Protein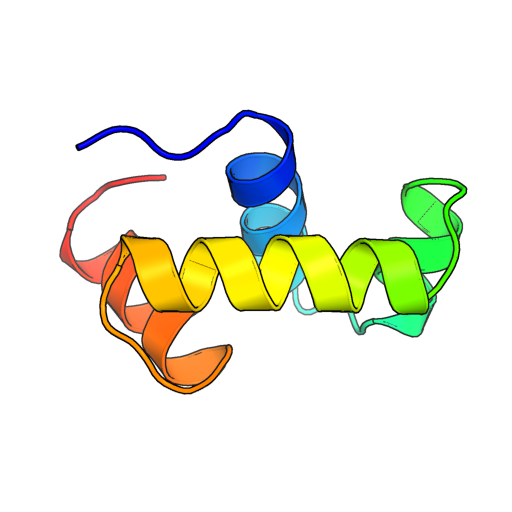 AF-A0A2S8ZHG8-F1 (afdb_monomer_lite)

Radius of gyration: 10.81 Å; chains: 1; bounding box: 27×21×24 Å

Sequence (63 aa):
MTL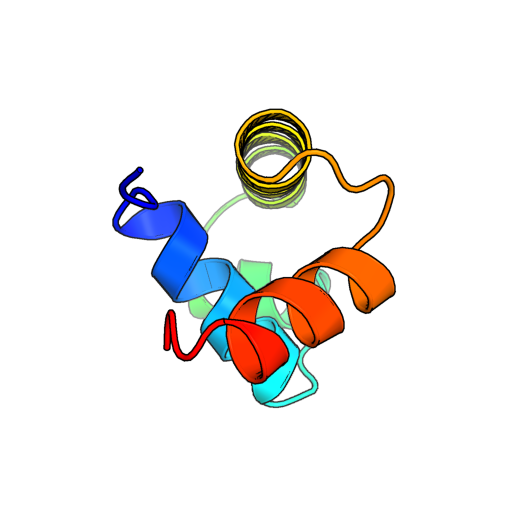KIREIEIIRLYLQGLTIEEIVEQLFVSPSTIKFHRSKLFERIGVKNIIEAISYVISNNLI

pLDDT: mean 95.25, std 5.28, range [60.44, 98.19]

Secondary structure (DSSP, 8-state):
----HHHHHHHHHHHTT--HHHHHHHHT--HHHHHHHHHHHHHHHT-SSHHHHHHHHHHTT--

Foldseek 3Di:
DAQDPVLVVLLVCVVVVDDLVRVCVVVVHDSVVSVVSQVVLCVVQVHDDSVVSNVSCVVVVVD

Structure (mmCIF, N/CA/C/O backbone):
data_AF-A0A2S8ZHG8-F1
#
_entry.id   AF-A0A2S8ZHG8-F1
#
loop_
_atom_site.group_PDB
_atom_site.id
_atom_site.type_symbol
_atom_site.label_atom_id
_atom_site.label_alt_id
_atom_site.label_comp_id
_atom_site.label_asym_id
_atom_site.label_entity_id
_atom_site.label_seq_id
_atom_site.pdbx_PDB_ins_code
_atom_site.Cartn_x
_atom_site.Cartn_y
_atom_site.Cartn_z
_atom_site.occupancy
_atom_site.B_iso_or_equiv
_atom_site.auth_seq_id
_atom_site.auth_comp_id
_atom_site.auth_asym_id
_atom_site.auth_atom_id
_atom_site.pdbx_PDB_model_num
ATOM 1 N N . MET A 1 1 ? -18.780 3.998 -1.410 1.00 60.44 1 MET A N 1
ATOM 2 C CA . MET A 1 1 ? -17.386 4.221 -1.852 1.00 60.44 1 MET A CA 1
ATOM 3 C C . MET A 1 1 ? -16.829 2.863 -2.248 1.00 60.44 1 MET A C 1
ATOM 5 O O . MET A 1 1 ? -16.989 1.944 -1.461 1.00 60.44 1 MET A O 1
ATOM 9 N N . THR A 1 2 ? -16.271 2.693 -3.449 1.00 83.50 2 THR A N 1
ATOM 10 C CA . THR A 1 2 ? -15.872 1.359 -3.943 1.00 83.50 2 THR A CA 1
ATOM 11 C C . THR A 1 2 ? -14.424 1.392 -4.413 1.00 83.50 2 THR A C 1
ATOM 13 O O . THR A 1 2 ? -14.073 2.222 -5.258 1.00 83.50 2 THR A O 1
ATOM 16 N N . LEU A 1 3 ? -13.591 0.517 -3.843 1.00 88.94 3 LEU A N 1
ATOM 17 C CA . LEU A 1 3 ? -12.213 0.307 -4.286 1.00 88.94 3 LEU A CA 1
ATOM 18 C C . LEU A 1 3 ? -12.204 -0.303 -5.692 1.00 88.94 3 LEU A C 1
ATOM 20 O O . LEU A 1 3 ? -13.082 -1.088 -6.054 1.00 88.94 3 LEU A O 1
ATOM 24 N N . LYS A 1 4 ? -11.220 0.065 -6.509 1.00 94.81 4 LYS A N 1
ATOM 25 C CA . LYS A 1 4 ? -11.029 -0.538 -7.832 1.00 94.81 4 LYS A CA 1
ATOM 26 C C . LYS A 1 4 ? -10.403 -1.923 -7.693 1.00 94.81 4 LYS A C 1
ATOM 28 O O . LYS A 1 4 ? -9.656 -2.174 -6.757 1.00 94.81 4 LYS A O 1
ATOM 33 N N . ILE A 1 5 ? -10.646 -2.792 -8.676 1.00 94.56 5 ILE A N 1
ATOM 34 C CA . ILE A 1 5 ? -10.157 -4.184 -8.692 1.00 94.56 5 ILE A CA 1
ATOM 35 C C . ILE A 1 5 ? -8.659 -4.251 -8.371 1.00 94.56 5 ILE A C 1
ATOM 37 O O . ILE A 1 5 ? -8.253 -4.978 -7.471 1.00 94.56 5 ILE A O 1
ATOM 41 N N . ARG A 1 6 ? -7.850 -3.416 -9.033 1.00 95.00 6 ARG A N 1
ATOM 42 C CA . ARG A 1 6 ? -6.399 -3.385 -8.821 1.00 95.00 6 ARG A CA 1
ATOM 43 C C . ARG A 1 6 ? -5.986 -2.844 -7.449 1.00 95.00 6 ARG A C 1
ATOM 45 O O . ARG A 1 6 ? -4.984 -3.280 -6.902 1.00 95.00 6 ARG A O 1
ATOM 52 N N . GLU A 1 7 ? -6.754 -1.914 -6.880 1.00 95.25 7 GLU A N 1
ATOM 53 C CA . GLU A 1 7 ? -6.523 -1.409 -5.519 1.00 95.25 7 GLU A CA 1
ATOM 54 C C . GLU A 1 7 ? -6.817 -2.511 -4.481 1.00 95.25 7 GLU A C 1
ATOM 56 O O . GLU A 1 7 ? -6.022 -2.693 -3.562 1.00 95.25 7 GLU A O 1
ATOM 61 N N . ILE A 1 8 ? -7.904 -3.279 -4.671 1.00 95.56 8 ILE A N 1
ATOM 62 C CA . ILE A 1 8 ? -8.287 -4.437 -3.837 1.00 95.56 8 ILE A CA 1
ATOM 63 C C . ILE A 1 8 ? -7.234 -5.543 -3.916 1.00 95.56 8 ILE A C 1
ATOM 65 O O . ILE A 1 8 ? -6.839 -6.110 -2.901 1.00 95.56 8 ILE A O 1
ATOM 69 N N . GLU A 1 9 ? -6.778 -5.863 -5.122 1.00 96.62 9 GLU A N 1
ATOM 70 C CA . GLU A 1 9 ? -5.752 -6.879 -5.338 1.00 96.62 9 GLU A CA 1
ATOM 71 C C . GLU A 1 9 ? -4.449 -6.511 -4.618 1.00 96.62 9 GLU A C 1
ATOM 73 O O . GLU A 1 9 ? -3.932 -7.305 -3.837 1.00 96.62 9 GLU A O 1
ATOM 78 N N . ILE A 1 10 ? -3.969 -5.276 -4.789 1.00 96.31 10 ILE A N 1
ATOM 79 C CA . ILE A 1 10 ? -2.727 -4.811 -4.162 1.00 96.31 10 ILE A CA 1
ATOM 80 C C . ILE A 1 10 ? -2.830 -4.810 -2.632 1.00 96.31 10 ILE A C 1
ATOM 82 O O . ILE A 1 10 ? -1.918 -5.290 -1.961 1.00 96.31 10 ILE A O 1
ATOM 86 N N . ILE A 1 11 ? -3.925 -4.306 -2.051 1.00 96.44 11 ILE A N 1
ATOM 87 C CA . ILE A 1 11 ? -4.068 -4.278 -0.586 1.00 96.44 11 ILE A CA 1
ATOM 88 C C . ILE A 1 11 ? -4.203 -5.691 0.006 1.00 96.44 11 ILE A C 1
ATOM 90 O O . ILE A 1 11 ? -3.704 -5.933 1.101 1.00 96.44 11 ILE A O 1
ATOM 94 N N . ARG A 1 12 ? -4.787 -6.652 -0.725 1.00 96.69 12 ARG A N 1
ATOM 95 C CA . ARG A 1 12 ? -4.822 -8.067 -0.313 1.00 96.69 12 ARG A CA 1
ATOM 96 C C . ARG A 1 12 ? -3.444 -8.710 -0.272 1.00 96.69 12 ARG A C 1
ATOM 98 O O . ARG A 1 12 ? -3.211 -9.551 0.589 1.00 96.69 12 ARG A O 1
ATOM 105 N N . LEU A 1 13 ? -2.547 -8.340 -1.181 1.00 97.81 13 LEU A N 1
ATOM 106 C CA . LEU A 1 13 ? -1.167 -8.827 -1.152 1.00 97.81 13 LEU A CA 1
ATOM 107 C C . LEU A 1 13 ? -0.392 -8.217 0.019 1.00 97.81 13 LEU A C 1
ATOM 109 O O . LEU A 1 13 ? 0.313 -8.927 0.727 1.00 97.81 13 LEU A O 1
ATOM 113 N N . TYR A 1 14 ? -0.609 -6.934 0.312 1.00 96.94 14 TYR A N 1
ATOM 114 C CA . TYR A 1 14 ? -0.051 -6.328 1.522 1.00 96.94 14 TYR A CA 1
ATOM 115 C C . TYR A 1 14 ? -0.564 -6.983 2.814 1.00 96.94 14 TYR A C 1
ATOM 117 O O . TYR A 1 14 ? 0.213 -7.179 3.743 1.00 96.94 14 TYR A O 1
ATOM 125 N N . LEU A 1 15 ? -1.845 -7.366 2.875 1.00 96.12 15 LEU A N 1
ATOM 126 C CA . LEU A 1 15 ? -2.413 -8.116 4.006 1.00 96.12 15 LEU A CA 1
ATOM 127 C C . LEU A 1 15 ? -1.785 -9.507 4.187 1.00 96.12 15 LEU A C 1
ATOM 129 O O . LEU A 1 15 ? -1.785 -10.035 5.293 1.00 96.12 15 LEU A O 1
ATOM 133 N N . GLN A 1 16 ? -1.232 -10.084 3.120 1.00 96.69 16 GLN A N 1
ATOM 134 C CA . GLN A 1 16 ? -0.471 -11.335 3.165 1.00 96.69 16 GLN A CA 1
ATOM 135 C C . GLN A 1 16 ? 0.991 -11.126 3.602 1.00 96.69 16 GLN A C 1
ATOM 137 O O . GLN A 1 16 ? 1.734 -12.095 3.718 1.00 96.69 16 GLN A O 1
ATOM 142 N N . GLY A 1 17 ? 1.403 -9.883 3.871 1.00 96.56 17 GLY A N 1
ATOM 143 C CA . GLY A 1 17 ? 2.754 -9.544 4.320 1.00 96.56 17 GLY A CA 1
ATOM 144 C C . GLY A 1 17 ? 3.757 -9.305 3.192 1.00 96.56 17 GLY A C 1
ATOM 145 O O . GLY A 1 17 ? 4.944 -9.178 3.477 1.00 96.56 17 GLY A O 1
ATOM 146 N N . LEU A 1 18 ? 3.304 -9.221 1.937 1.00 97.94 18 LEU A N 1
ATOM 147 C CA . LEU A 1 18 ? 4.200 -9.063 0.794 1.00 97.94 18 LEU A CA 1
ATOM 148 C C . LEU A 1 18 ? 4.758 -7.638 0.694 1.00 97.94 18 LEU A C 1
ATOM 150 O O . LEU A 1 18 ? 4.072 -6.632 0.917 1.00 97.94 18 LEU A O 1
ATOM 154 N N . THR A 1 19 ? 6.018 -7.574 0.289 1.00 96.69 19 THR A N 1
ATOM 155 C CA . THR A 1 19 ? 6.763 -6.367 -0.069 1.00 96.69 19 THR A CA 1
ATOM 156 C C . THR A 1 19 ? 6.371 -5.847 -1.456 1.00 96.69 19 THR A C 1
ATOM 158 O O . THR A 1 19 ? 5.659 -6.495 -2.221 1.00 96.69 19 THR A O 1
ATOM 161 N N . ILE A 1 20 ? 6.820 -4.637 -1.809 1.00 95.62 20 ILE A N 1
ATOM 162 C CA . ILE A 1 20 ? 6.536 -4.060 -3.136 1.00 95.62 20 ILE A CA 1
ATOM 163 C C . ILE A 1 20 ? 7.177 -4.910 -4.231 1.00 95.62 20 ILE A C 1
ATOM 165 O O . ILE A 1 20 ? 6.588 -5.076 -5.295 1.00 95.62 20 ILE A O 1
ATOM 169 N N . GLU A 1 21 ? 8.376 -5.408 -3.962 1.00 96.94 21 GLU A N 1
ATOM 170 C CA . GLU A 1 21 ? 9.186 -6.225 -4.850 1.00 96.94 21 GLU A CA 1
ATOM 171 C C . GLU A 1 21 ? 8.472 -7.550 -5.156 1.00 96.94 21 GLU A C 1
ATOM 173 O O . GLU A 1 21 ? 8.247 -7.863 -6.323 1.00 96.94 21 GLU A O 1
ATOM 178 N N . GLU A 1 22 ? 7.982 -8.248 -4.128 1.00 98.19 22 GLU A N 1
ATOM 179 C CA . GLU A 1 22 ? 7.204 -9.487 -4.290 1.00 98.19 22 GLU A CA 1
ATOM 180 C C . GLU A 1 22 ? 5.879 -9.245 -5.029 1.00 98.19 22 GLU A C 1
ATOM 182 O O . GLU A 1 22 ? 5.486 -10.019 -5.901 1.00 98.19 22 GLU A O 1
ATOM 187 N N . ILE A 1 23 ? 5.195 -8.131 -4.740 1.00 97.94 23 ILE A N 1
ATOM 188 C CA . ILE A 1 23 ? 3.958 -7.751 -5.440 1.00 97.94 23 ILE A CA 1
ATOM 189 C C . ILE A 1 23 ? 4.226 -7.482 -6.927 1.00 97.94 23 ILE A C 1
ATOM 191 O O . ILE A 1 23 ? 3.419 -7.846 -7.782 1.00 97.94 23 ILE A O 1
ATOM 195 N N . VAL A 1 24 ? 5.337 -6.819 -7.245 1.00 97.81 24 VAL A N 1
ATOM 196 C CA . VAL A 1 24 ? 5.769 -6.541 -8.621 1.00 97.81 24 VAL A CA 1
ATOM 197 C C . VAL A 1 24 ? 5.992 -7.834 -9.393 1.00 97.81 24 VAL A C 1
ATOM 199 O O . VAL A 1 24 ? 5.499 -7.953 -10.518 1.00 97.81 24 VAL A O 1
ATOM 202 N N . GLU A 1 25 ? 6.675 -8.800 -8.780 1.00 97.88 25 GLU A N 1
ATOM 203 C CA . GLU A 1 25 ? 6.924 -10.115 -9.369 1.00 97.88 25 GLU A CA 1
ATOM 204 C C . GLU A 1 25 ? 5.621 -10.888 -9.586 1.00 97.88 25 GLU A C 1
ATOM 206 O O . GLU A 1 25 ? 5.356 -11.350 -10.694 1.00 97.88 25 GLU A O 1
ATOM 211 N N . GLN A 1 26 ? 4.761 -10.959 -8.567 1.00 97.50 26 GLN A N 1
ATOM 212 C CA . GLN A 1 26 ? 3.510 -11.713 -8.635 1.00 97.50 26 GLN A CA 1
ATOM 213 C C . GLN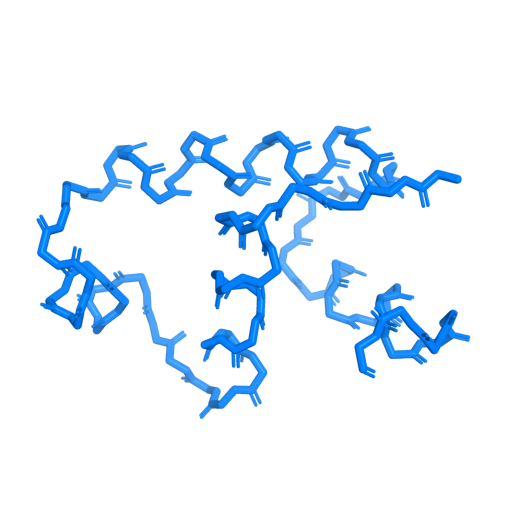 A 1 26 ? 2.517 -11.137 -9.649 1.00 97.50 26 GLN A C 1
ATOM 215 O O . GLN A 1 26 ? 1.753 -11.873 -10.275 1.00 97.50 26 GLN A O 1
ATOM 220 N N . LEU A 1 27 ? 2.502 -9.813 -9.798 1.00 97.06 27 LEU A N 1
ATOM 221 C CA . LEU A 1 27 ? 1.562 -9.117 -10.667 1.00 97.06 27 LEU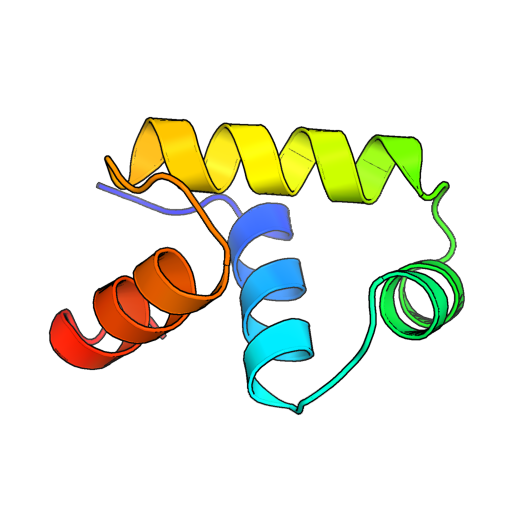 A CA 1
ATOM 222 C C . LEU A 1 27 ? 2.138 -8.769 -12.045 1.00 97.06 27 LEU A C 1
ATOM 224 O O . LEU A 1 27 ? 1.412 -8.167 -12.840 1.00 97.06 27 LEU A O 1
ATOM 228 N N . PHE A 1 28 ? 3.402 -9.114 -12.315 1.00 97.00 28 PHE A N 1
ATOM 229 C CA . PHE A 1 28 ? 4.128 -8.834 -13.560 1.00 97.00 28 PHE A CA 1
ATOM 230 C C . PHE A 1 28 ? 4.035 -7.362 -14.010 1.00 97.00 28 PHE A C 1
ATOM 232 O O . PHE A 1 28 ? 3.770 -7.060 -15.175 1.00 97.00 28 PHE A O 1
ATOM 239 N N . VAL A 1 29 ? 4.230 -6.420 -13.080 1.00 97.19 29 VAL A N 1
ATOM 240 C CA . VAL A 1 29 ? 4.173 -4.967 -13.348 1.00 97.19 29 VAL A CA 1
ATOM 241 C C . VAL A 1 29 ? 5.361 -4.226 -12.760 1.00 97.19 29 VAL A C 1
ATOM 243 O O . VAL A 1 29 ? 6.057 -4.738 -11.901 1.00 97.19 29 VAL A O 1
ATOM 246 N N . SER A 1 30 ? 5.591 -2.981 -13.171 1.00 97.69 30 SER A N 1
ATOM 247 C CA . SER A 1 30 ? 6.689 -2.193 -12.616 1.00 97.69 30 SER A CA 1
ATOM 248 C C . SER A 1 30 ? 6.412 -1.719 -11.174 1.00 97.69 30 SER A C 1
ATOM 250 O O . SER A 1 30 ? 5.255 -1.502 -10.784 1.00 97.69 30 SER A O 1
ATOM 252 N N . PRO A 1 31 ? 7.465 -1.417 -10.388 1.00 97.44 31 PRO A N 1
ATOM 253 C CA . PRO A 1 31 ? 7.306 -0.787 -9.077 1.00 97.44 31 PRO A CA 1
ATOM 254 C C . PRO A 1 31 ? 6.554 0.550 -9.134 1.00 97.44 31 PRO A C 1
ATOM 256 O O . PRO A 1 31 ? 5.854 0.915 -8.188 1.00 97.44 31 PRO A O 1
ATOM 259 N N . SER A 1 32 ? 6.673 1.299 -10.238 1.00 97.56 32 SER A N 1
ATOM 260 C CA . SER A 1 32 ? 5.940 2.555 -10.428 1.00 97.56 32 SER A CA 1
ATOM 261 C C . SER A 1 32 ? 4.436 2.330 -10.595 1.00 97.56 32 SER A C 1
ATOM 263 O O . SER A 1 32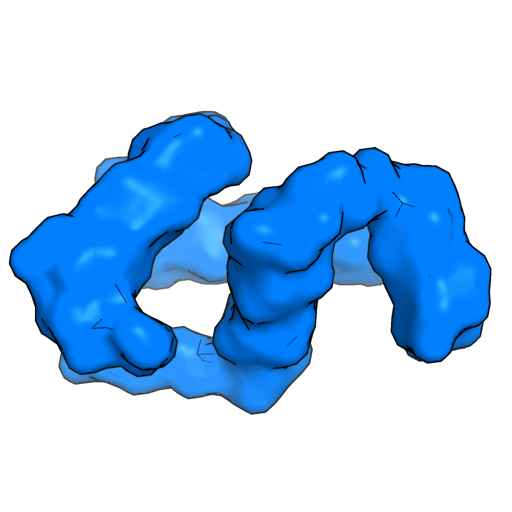 ? 3.657 3.110 -10.047 1.00 97.56 32 SER A O 1
ATOM 265 N N . THR A 1 33 ? 4.013 1.240 -11.244 1.00 97.19 33 THR A N 1
ATOM 266 C CA . THR A 1 33 ? 2.599 0.843 -11.325 1.00 97.19 33 THR A CA 1
ATOM 267 C C . THR A 1 33 ? 2.022 0.553 -9.939 1.00 97.19 33 THR A C 1
ATOM 269 O O . THR A 1 33 ? 0.950 1.061 -9.606 1.00 97.19 33 THR A 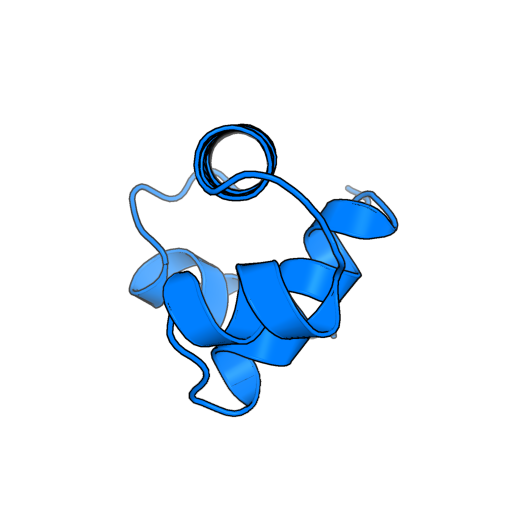O 1
ATOM 272 N N . ILE A 1 34 ? 2.741 -0.189 -9.088 1.00 97.44 34 ILE A N 1
ATOM 273 C CA . ILE A 1 34 ? 2.297 -0.456 -7.708 1.00 97.44 34 ILE A CA 1
ATOM 274 C C . ILE A 1 34 ? 2.209 0.840 -6.897 1.00 97.44 34 ILE A C 1
ATOM 276 O O . ILE A 1 34 ? 1.192 1.096 -6.249 1.00 97.44 34 ILE A O 1
ATOM 280 N N . LYS A 1 35 ? 3.227 1.709 -6.986 1.00 96.44 35 LYS A N 1
ATOM 281 C CA . LYS A 1 35 ? 3.222 3.024 -6.322 1.00 96.44 35 LYS A CA 1
ATOM 282 C C . LYS A 1 35 ? 2.033 3.882 -6.764 1.00 96.44 35 LYS A C 1
ATOM 284 O O . LYS A 1 35 ? 1.382 4.473 -5.908 1.00 96.44 35 LYS A O 1
ATOM 289 N N . PHE A 1 36 ? 1.712 3.904 -8.058 1.00 97.44 36 PHE A N 1
ATOM 290 C CA . PHE A 1 36 ? 0.573 4.647 -8.598 1.00 97.44 36 PHE A CA 1
ATOM 291 C C . PHE A 1 36 ? -0.764 4.172 -8.012 1.00 97.44 36 PHE A C 1
ATOM 293 O O . PHE A 1 36 ? -1.519 4.980 -7.469 1.00 97.44 36 PHE A O 1
ATOM 300 N N . HIS A 1 37 ? -1.049 2.867 -8.066 1.00 96.75 37 HIS A N 1
ATOM 301 C CA . HIS A 1 37 ? -2.298 2.327 -7.518 1.00 96.75 37 HIS A CA 1
ATOM 302 C C . HIS A 1 37 ? -2.397 2.518 -6.007 1.00 96.75 37 HIS A C 1
ATOM 304 O O . HIS A 1 37 ? -3.472 2.825 -5.501 1.00 96.75 37 HIS A O 1
ATOM 310 N N . ARG A 1 38 ? -1.277 2.406 -5.291 1.00 95.31 38 ARG A N 1
ATOM 311 C CA . ARG A 1 38 ? -1.225 2.672 -3.856 1.00 95.31 38 ARG A CA 1
ATOM 312 C C . ARG A 1 38 ? -1.539 4.133 -3.531 1.00 95.31 38 ARG A C 1
ATOM 314 O O . ARG A 1 38 ? -2.340 4.391 -2.642 1.00 95.31 38 ARG A O 1
ATOM 321 N N . SER A 1 39 ? -0.979 5.086 -4.275 1.00 96.88 39 SER A N 1
ATOM 322 C CA . SER A 1 39 ? -1.326 6.505 -4.123 1.00 96.88 39 SER A CA 1
ATOM 323 C C . SER A 1 39 ? -2.811 6.762 -4.387 1.00 96.88 39 SER A C 1
ATOM 325 O O . SER A 1 39 ? -3.433 7.519 -3.646 1.00 96.88 39 SER A O 1
ATOM 327 N N . LYS A 1 40 ? -3.403 6.097 -5.387 1.00 97.44 40 LYS A N 1
ATOM 328 C CA . LYS A 1 40 ? -4.845 6.198 -5.664 1.00 97.44 40 LYS A CA 1
ATOM 329 C C . LYS A 1 40 ? -5.720 5.564 -4.591 1.00 97.44 40 LYS A C 1
ATOM 331 O O . LYS A 1 40 ? -6.727 6.162 -4.221 1.00 97.44 40 LYS A O 1
ATOM 336 N N . LEU A 1 41 ? -5.307 4.427 -4.038 1.00 96.56 41 LEU A N 1
ATOM 337 C CA . LEU A 1 41 ? -5.945 3.828 -2.870 1.00 96.56 41 LEU A CA 1
ATOM 338 C C . LEU A 1 41 ? -5.937 4.809 -1.689 1.00 96.56 41 LEU A C 1
ATOM 340 O O . LEU A 1 41 ? -6.986 5.052 -1.104 1.00 96.56 41 LEU A O 1
ATOM 344 N N . PHE A 1 42 ? -4.779 5.399 -1.381 1.00 97.19 42 PHE A N 1
ATOM 345 C CA . PHE A 1 42 ? -4.604 6.324 -0.258 1.00 97.19 42 PHE A CA 1
ATOM 346 C C . PHE A 1 42 ? -5.482 7.567 -0.379 1.00 97.19 42 PHE A C 1
ATOM 348 O O . PHE A 1 42 ? -6.216 7.893 0.550 1.00 97.19 42 PHE A O 1
ATOM 355 N N . GLU A 1 43 ? -5.463 8.205 -1.552 1.00 96.94 43 GLU A N 1
ATOM 356 C CA . GLU A 1 43 ? -6.326 9.341 -1.887 1.00 96.94 43 GLU A CA 1
ATOM 357 C C . GLU A 1 43 ? -7.809 8.979 -1.720 1.00 96.94 43 GLU A C 1
ATOM 359 O O . GLU A 1 43 ? -8.576 9.735 -1.128 1.00 96.94 43 GLU A O 1
ATOM 364 N N . ARG A 1 44 ? -8.208 7.789 -2.188 1.00 95.00 44 ARG A N 1
ATOM 365 C CA . ARG A 1 44 ? -9.600 7.329 -2.156 1.00 95.00 44 ARG A CA 1
ATOM 366 C C . ARG A 1 44 ? -10.118 7.103 -0.740 1.00 95.00 44 ARG A C 1
ATOM 368 O O . ARG A 1 44 ? -11.278 7.412 -0.494 1.00 95.00 44 ARG A O 1
ATOM 375 N N . ILE A 1 45 ? -9.307 6.535 0.152 1.00 95.25 45 ILE A N 1
ATOM 376 C CA . ILE A 1 45 ? -9.723 6.202 1.527 1.00 95.25 45 ILE A CA 1
ATOM 377 C C . ILE A 1 45 ? -9.255 7.215 2.579 1.00 95.25 45 ILE A C 1
ATOM 379 O O . ILE A 1 45 ? -9.520 7.029 3.762 1.00 95.25 45 ILE A O 1
ATOM 383 N N . GLY A 1 46 ? -8.595 8.297 2.159 1.00 96.31 46 GLY A N 1
ATOM 384 C CA . GLY A 1 46 ? -8.200 9.400 3.036 1.00 96.31 46 GLY A CA 1
ATOM 385 C C . GLY A 1 46 ? -7.075 9.056 4.016 1.00 96.31 46 GLY A C 1
ATOM 386 O O . GLY A 1 46 ? -7.052 9.590 5.122 1.00 96.31 46 GLY A O 1
ATOM 387 N N . VAL A 1 47 ? -6.149 8.178 3.627 1.00 97.44 47 VAL A N 1
ATOM 388 C CA . VAL A 1 47 ? -5.012 7.740 4.461 1.00 97.44 47 VAL A CA 1
ATOM 389 C C . VAL A 1 47 ? -3.676 8.139 3.842 1.00 97.44 47 VAL A C 1
ATOM 391 O O . VAL A 1 47 ? -3.606 8.497 2.669 1.00 97.44 47 VAL A O 1
ATOM 394 N N . LYS A 1 48 ? -2.591 8.073 4.617 1.00 96.88 48 LYS A N 1
ATOM 395 C CA . LYS A 1 48 ? -1.269 8.571 4.197 1.00 96.88 48 LYS A CA 1
ATOM 396 C C . LYS A 1 48 ? -0.270 7.477 3.845 1.00 96.88 48 LYS A C 1
ATOM 398 O O . LYS A 1 48 ? 0.717 7.744 3.159 1.00 96.88 48 LYS A O 1
ATOM 403 N N . ASN A 1 49 ? -0.478 6.260 4.333 1.00 96.31 49 ASN A N 1
ATOM 404 C CA . ASN A 1 49 ? 0.466 5.163 4.155 1.00 96.31 49 ASN A CA 1
ATOM 405 C C . ASN A 1 49 ? -0.232 3.799 4.166 1.00 96.31 49 ASN A C 1
ATOM 407 O O . ASN A 1 49 ? -1.440 3.686 4.370 1.00 96.31 49 ASN A O 1
ATOM 411 N N . ILE A 1 50 ? 0.557 2.750 3.917 1.00 96.19 50 ILE A N 1
ATOM 412 C CA . ILE A 1 50 ? 0.033 1.394 3.757 1.00 96.19 50 ILE A CA 1
ATOM 413 C C . ILE A 1 50 ? -0.502 0.810 5.067 1.00 96.19 50 ILE A C 1
ATOM 415 O O . ILE A 1 50 ? -1.487 0.084 5.039 1.00 96.19 50 ILE A O 1
ATOM 419 N N . ILE A 1 51 ? 0.092 1.169 6.206 1.00 96.88 51 ILE A N 1
ATOM 420 C CA . ILE A 1 51 ? -0.342 0.697 7.526 1.00 96.88 51 ILE A CA 1
ATOM 421 C C . ILE A 1 51 ? -1.727 1.270 7.843 1.00 96.88 51 ILE A C 1
ATOM 423 O O . ILE A 1 51 ? -2.637 0.532 8.217 1.00 96.88 51 ILE A O 1
ATOM 427 N N . GLU A 1 52 ? -1.917 2.571 7.619 1.00 97.88 52 GLU A N 1
ATOM 428 C CA . GLU A 1 52 ? -3.225 3.217 7.750 1.00 97.88 52 GLU A CA 1
ATOM 429 C C . GLU A 1 52 ? -4.246 2.633 6.765 1.00 97.88 52 GLU A C 1
ATOM 431 O O . GLU A 1 52 ? -5.388 2.394 7.146 1.00 97.88 52 GLU A O 1
ATOM 436 N N . ALA A 1 53 ? -3.843 2.345 5.521 1.00 97.00 53 ALA A N 1
ATOM 437 C CA . ALA A 1 53 ? -4.722 1.724 4.530 1.00 97.00 53 ALA A CA 1
ATOM 438 C C . ALA A 1 53 ? -5.188 0.323 4.950 1.00 97.00 53 ALA A C 1
ATOM 440 O O . ALA A 1 53 ? -6.374 0.023 4.833 1.00 97.00 53 ALA A O 1
ATOM 441 N N . ILE A 1 54 ? -4.278 -0.509 5.465 1.00 96.62 54 ILE A N 1
ATOM 442 C CA . ILE A 1 54 ? -4.585 -1.839 6.008 1.00 96.62 54 ILE A CA 1
ATOM 443 C C . ILE A 1 54 ? -5.573 -1.719 7.174 1.00 96.62 54 ILE A C 1
ATOM 445 O O . ILE A 1 54 ? -6.621 -2.364 7.167 1.00 96.62 54 ILE A O 1
ATOM 449 N N . SER A 1 55 ? -5.275 -0.851 8.144 1.00 97.12 55 SER A N 1
ATOM 450 C CA . SER A 1 55 ? -6.148 -0.615 9.299 1.00 97.12 55 SER A CA 1
ATOM 451 C C . SER A 1 55 ? -7.543 -0.148 8.871 1.00 97.12 55 SER A C 1
ATOM 453 O O . SER A 1 55 ? -8.554 -0.649 9.372 1.00 97.12 55 SER A O 1
ATOM 455 N N . TYR A 1 56 ? -7.613 0.754 7.887 1.00 96.56 56 TYR A N 1
ATOM 456 C CA . TYR A 1 56 ? -8.866 1.268 7.346 1.00 96.56 56 TYR A CA 1
ATOM 457 C C . TYR A 1 56 ? -9.715 0.167 6.701 1.00 96.56 56 TYR A C 1
ATOM 459 O O . TYR A 1 56 ? -10.900 0.065 7.019 1.00 96.56 56 TYR A O 1
ATOM 467 N N . VAL A 1 57 ? -9.145 -0.659 5.812 1.00 95.31 57 VAL A N 1
ATOM 468 C CA . VAL A 1 57 ? -9.932 -1.685 5.099 1.00 95.31 57 VAL A CA 1
ATOM 469 C C . VAL A 1 57 ? -10.436 -2.786 6.029 1.00 95.31 57 VAL A C 1
ATOM 471 O O . VAL A 1 57 ? -11.567 -3.230 5.846 1.00 95.31 57 VAL A O 1
ATOM 474 N N . ILE A 1 58 ? -9.654 -3.154 7.052 1.00 94.44 58 ILE A N 1
ATOM 475 C CA . ILE A 1 58 ? -10.065 -4.117 8.084 1.00 94.44 58 ILE A CA 1
ATOM 476 C C . ILE A 1 58 ? -11.181 -3.519 8.947 1.00 94.44 58 ILE A C 1
ATOM 478 O O . ILE A 1 58 ? -12.247 -4.111 9.082 1.00 94.44 58 ILE A O 1
ATOM 482 N N . SER A 1 59 ? -10.974 -2.316 9.493 1.00 95.50 59 SER A N 1
ATOM 483 C CA . SER A 1 59 ? -11.922 -1.695 10.435 1.00 95.50 59 SER A CA 1
ATOM 484 C C . SER A 1 59 ? -13.280 -1.375 9.804 1.00 95.50 59 SER A C 1
ATOM 486 O O . SER A 1 59 ? -14.284 -1.285 10.505 1.00 95.50 59 SER A O 1
ATOM 488 N N . ASN A 1 60 ? -13.315 -1.197 8.481 1.00 94.00 60 ASN A N 1
ATOM 489 C CA . ASN A 1 60 ? -14.530 -0.898 7.726 1.00 94.00 60 ASN A CA 1
ATOM 490 C C . ASN A 1 60 ? -15.108 -2.122 6.987 1.00 94.00 60 ASN A C 1
ATOM 492 O O . ASN A 1 60 ? -16.035 -1.945 6.199 1.00 94.00 60 ASN A O 1
ATOM 496 N N . ASN A 1 61 ? -14.586 -3.338 7.216 1.00 90.50 61 ASN A N 1
ATOM 497 C CA . ASN A 1 61 ? -15.014 -4.577 6.545 1.00 90.50 61 ASN A CA 1
ATOM 498 C C . ASN A 1 61 ? -15.088 -4.446 5.010 1.00 90.50 61 ASN A C 1
ATOM 500 O O . ASN A 1 61 ? -16.049 -4.879 4.374 1.00 90.50 61 ASN A O 1
ATOM 504 N N . LEU A 1 62 ? -14.099 -3.781 4.405 1.00 87.25 62 LEU A N 1
ATOM 505 C CA . LEU A 1 62 ? -14.074 -3.555 2.955 1.00 87.25 62 LEU A CA 1
ATOM 506 C C . LEU A 1 62 ? -13.497 -4.742 2.178 1.00 87.25 62 LEU A C 1
ATOM 508 O O . LEU A 1 62 ? -13.623 -4.773 0.950 1.00 87.25 62 LEU A O 1
ATOM 512 N N . ILE A 1 63 ? -12.837 -5.672 2.877 1.00 84.19 63 ILE A N 1
ATOM 513 C CA . ILE A 1 63 ? -12.179 -6.874 2.352 1.00 84.19 63 ILE A CA 1
ATOM 514 C C . ILE A 1 63 ? -12.311 -8.007 3.359 1.00 84.19 63 ILE A C 1
ATOM 516 O O . ILE A 1 63 ? -12.267 -7.705 4.571 1.00 84.19 63 ILE A O 1
#